Protein AF-A0A239F9C0-F1 (afdb_monomer)

Organism: NCBI:txid861865

Solvent-accessible surface area (backbone atoms only — not comparable to full-atom values): 9265 Å² total; per-residue (Å²): 136,82,57,40,62,63,58,50,51,53,44,44,26,50,24,50,52,53,51,53,52,52,54,75,74,51,66,95,75,78,61,63,81,86,56,57,50,43,72,70,57,75,56,68,61,65,54,51,50,56,65,64,67,69,56,71,74,69,80,65,69,87,65,75,73,51,71,74,53,48,52,52,27,53,54,46,48,50,46,55,76,56,32,57,77,86,47,42,56,47,43,48,55,46,39,54,35,27,56,75,61,73,75,50,70,63,42,74,72,43,33,77,73,51,70,49,55,42,100,85,68,45,71,43,51,46,69,59,50,52,51,52,45,54,46,40,49,43,41,31,25,38,38,75,63,70,43,83,71,81,76,72,81,84,85,127

Secondary structure (DSSP, 8-state):
----HHHHHHHHHHHHHHHHHHHHHS-TTTTSSSSTHHHH---HHHHHHHHHS-------------HHHHHHHHHHHHGGGGS-HHHHHHHHHHHHHHHHHSS---HHHHHHHH--B-TTSPBPPHHHHHHHHHHHHHHHHHHHTT----------

Sequence (156 aa):
MWWTFQAVQDRLVEAWGFQRAVASVMPAGARASDGPWHLVIRDRADMAEQSLAGHELVSIGRATLRPEEVDRMDEALGWVVHVRADDVRLLALAIGALERSGHRIAWSDIAPRCGLRTKLGHLMGPEALKMRYRRAIKDIAVALNGGNAQLSPSRG

pLDDT: mean 72.48, std 19.69, range [31.67, 95.56]

Mean predicted aligned error: 10.48 Å

Foldseek 3Di:
DADDLVNLLVLLLLLVVVVVLVVVVDDPPPQCPDALSVLLPDDPPVSVCVVVVPPPSPPPPNDPDDPVSVVSNRVSSVLLVLADSLCSNLLSQQSVCCNVVVHDDPLVVVQVVSCDADPVRHTDDSVRSVVSNSVRSVSSSCVVNVNDSPPDPPDD

Structure (mmCIF, N/CA/C/O backbone):
data_AF-A0A239F9C0-F1
#
_entry.id   AF-A0A239F9C0-F1
#
loop_
_atom_site.group_PDB
_atom_site.id
_atom_site.type_symbol
_atom_site.label_atom_id
_atom_site.label_alt_id
_atom_site.label_comp_id
_atom_site.label_asym_id
_atom_site.label_entity_id
_atom_site.label_seq_id
_atom_site.pdbx_PDB_ins_code
_atom_site.Cartn_x
_atom_site.Cartn_y
_atom_site.Cartn_z
_atom_site.occupancy
_atom_site.B_iso_or_equiv
_atom_site.auth_seq_id
_atom_site.auth_comp_id
_atom_site.auth_asym_id
_atom_site.auth_atom_id
_atom_site.pdbx_PDB_model_num
ATOM 1 N N . MET A 1 1 ? -20.914 3.271 1.296 1.00 66.88 1 MET A N 1
ATOM 2 C CA . MET A 1 1 ? -19.756 4.154 1.028 1.00 66.88 1 MET A CA 1
ATOM 3 C C . MET A 1 1 ? -19.104 3.674 -0.260 1.00 66.88 1 MET A C 1
ATOM 5 O O . MET A 1 1 ? -19.079 2.469 -0.458 1.00 66.88 1 MET A O 1
ATOM 9 N N . TRP A 1 2 ? -18.667 4.570 -1.148 1.00 86.50 2 TRP A N 1
ATOM 10 C CA . TRP A 1 2 ? -18.018 4.199 -2.414 1.00 86.50 2 TRP A CA 1
ATOM 11 C C . TRP A 1 2 ? -16.516 4.477 -2.325 1.00 86.50 2 TRP A C 1
ATOM 13 O O . TRP A 1 2 ? -16.115 5.612 -2.061 1.00 86.50 2 TRP A O 1
ATOM 23 N N . TRP A 1 3 ? -15.691 3.456 -2.539 1.00 92.31 3 TRP A N 1
ATOM 24 C CA . TRP A 1 3 ? -14.238 3.546 -2.448 1.00 92.31 3 TRP A CA 1
ATOM 25 C C . TRP A 1 3 ? -13.644 4.073 -3.749 1.00 92.31 3 TRP A C 1
ATOM 27 O O . TRP A 1 3 ? -13.675 3.418 -4.792 1.00 92.31 3 TRP A O 1
ATOM 37 N N . THR A 1 4 ? -13.096 5.284 -3.692 1.00 95.38 4 THR A N 1
ATOM 38 C CA . THR A 1 4 ? -12.318 5.872 -4.787 1.00 95.38 4 THR A CA 1
ATOM 39 C C . THR A 1 4 ? -10.842 5.515 -4.644 1.00 95.38 4 THR A C 1
ATOM 41 O O . THR A 1 4 ? -10.390 5.105 -3.577 1.00 95.38 4 THR A O 1
ATOM 44 N N . PHE A 1 5 ? -10.064 5.727 -5.710 1.00 93.69 5 PHE A N 1
ATOM 45 C CA . PHE A 1 5 ? -8.607 5.582 -5.663 1.00 93.69 5 PHE A CA 1
ATOM 46 C C . PHE A 1 5 ? -7.991 6.370 -4.498 1.00 93.69 5 PHE A C 1
ATOM 48 O O . PHE A 1 5 ? -7.199 5.831 -3.733 1.00 93.69 5 PHE A O 1
ATOM 55 N N . GLN A 1 6 ? -8.388 7.639 -4.365 1.00 94.19 6 GLN A N 1
ATOM 56 C CA . GLN A 1 6 ? -7.873 8.530 -3.333 1.00 94.19 6 GLN A CA 1
ATOM 57 C C . GLN A 1 6 ? -8.274 8.046 -1.937 1.00 94.19 6 GLN A C 1
ATOM 59 O O . GLN A 1 6 ? -7.415 7.943 -1.076 1.00 94.19 6 GLN A O 1
ATOM 64 N N . ALA A 1 7 ? -9.537 7.655 -1.734 1.00 94.44 7 ALA A N 1
ATOM 65 C CA . ALA A 1 7 ? -10.004 7.171 -0.434 1.00 94.44 7 ALA A CA 1
ATOM 66 C C . ALA A 1 7 ? -9.270 5.898 0.023 1.00 94.44 7 ALA A C 1
ATOM 68 O O . ALA A 1 7 ? -8.941 5.767 1.199 1.00 94.44 7 ALA A O 1
ATOM 69 N N . VAL A 1 8 ? -8.984 4.975 -0.904 1.00 94.94 8 VAL A N 1
ATOM 70 C CA . VAL A 1 8 ? -8.185 3.778 -0.603 1.00 94.94 8 VAL A CA 1
ATOM 71 C C . VAL A 1 8 ? -6.750 4.163 -0.259 1.00 94.94 8 VAL A C 1
ATOM 73 O O . VAL A 1 8 ? -6.216 3.690 0.740 1.00 94.94 8 VAL A O 1
ATOM 76 N N . GLN A 1 9 ? -6.129 5.037 -1.057 1.00 94.56 9 GLN A N 1
ATOM 77 C CA . GLN A 1 9 ? -4.765 5.495 -0.799 1.00 94.56 9 GLN A 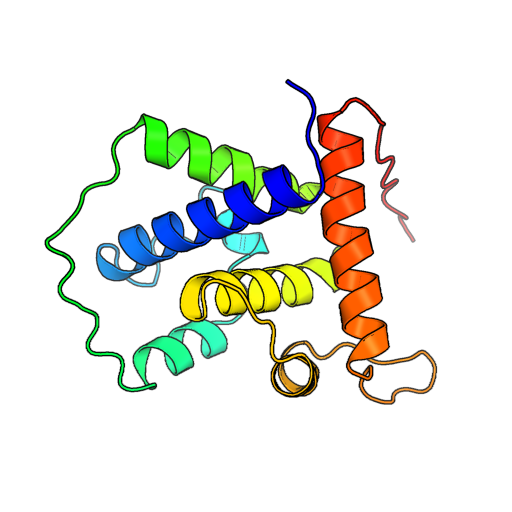CA 1
ATOM 78 C C . GLN A 1 9 ? -4.652 6.186 0.564 1.00 94.56 9 GLN A C 1
ATOM 80 O O . GLN A 1 9 ? -3.764 5.844 1.337 1.00 94.56 9 GLN A O 1
ATOM 85 N N . ASP A 1 10 ? -5.555 7.115 0.872 1.00 93.69 10 ASP A N 1
ATOM 86 C CA . ASP A 1 10 ? -5.5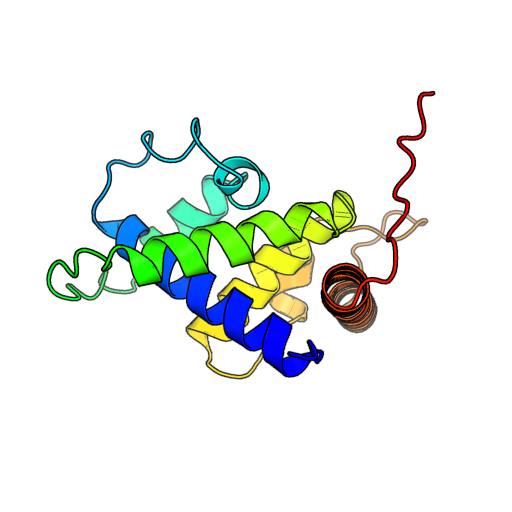41 7.873 2.124 1.00 93.69 10 ASP A CA 1
ATOM 87 C C . ASP A 1 10 ? -5.720 6.949 3.328 1.00 93.69 10 ASP A C 1
ATOM 89 O O . ASP A 1 10 ? -4.997 7.075 4.315 1.00 93.69 10 ASP A O 1
ATOM 93 N N . ARG A 1 11 ? -6.619 5.959 3.232 1.00 93.31 11 ARG A N 1
ATOM 94 C CA . ARG A 1 11 ? -6.812 4.983 4.309 1.00 93.31 11 ARG A CA 1
ATOM 95 C C . ARG A 1 11 ? -5.597 4.070 4.496 1.00 93.31 11 ARG A C 1
ATOM 97 O O . ARG A 1 11 ? -5.248 3.763 5.630 1.00 93.31 11 ARG A O 1
ATOM 104 N N . LEU A 1 12 ? -4.927 3.664 3.417 1.00 91.19 12 LEU A N 1
ATOM 105 C CA . LEU A 1 12 ? -3.685 2.888 3.508 1.00 91.19 12 LEU A CA 1
ATOM 106 C C . LEU A 1 12 ? -2.535 3.712 4.104 1.00 91.19 12 LEU A C 1
ATOM 108 O O . LEU A 1 12 ? -1.757 3.185 4.894 1.00 91.19 12 LEU A O 1
ATOM 112 N N . VAL A 1 13 ? -2.435 4.998 3.756 1.00 89.94 13 VAL A N 1
ATOM 113 C CA . VAL A 1 13 ? -1.454 5.928 4.340 1.00 89.94 13 VAL A CA 1
ATOM 114 C C . VAL A 1 13 ? -1.718 6.132 5.833 1.00 89.94 13 VAL A C 1
ATOM 116 O O . VAL A 1 13 ? -0.785 6.046 6.629 1.00 89.94 13 VAL A O 1
ATOM 119 N N . GLU A 1 14 ? -2.978 6.327 6.228 1.00 89.31 14 GLU A N 1
ATOM 120 C CA . GLU A 1 14 ? -3.388 6.406 7.635 1.00 89.31 14 GLU A CA 1
ATOM 121 C C . GLU A 1 14 ? -3.004 5.127 8.397 1.00 89.31 14 GLU A C 1
ATOM 123 O O . GLU A 1 14 ? -2.331 5.194 9.428 1.00 89.31 14 GLU A O 1
ATOM 128 N N . ALA A 1 15 ? -3.352 3.957 7.855 1.00 86.19 15 ALA A N 1
ATOM 129 C CA . ALA A 1 15 ? -3.020 2.669 8.457 1.00 86.19 15 ALA A CA 1
ATOM 130 C C . ALA A 1 15 ? -1.504 2.454 8.587 1.00 86.19 15 ALA A C 1
ATOM 132 O O . ALA A 1 15 ? -1.044 1.927 9.598 1.00 86.19 15 ALA A O 1
ATOM 133 N N . TRP A 1 16 ? -0.711 2.914 7.614 1.00 83.75 16 TRP A N 1
ATOM 134 C CA . TRP A 1 16 ? 0.751 2.880 7.697 1.00 83.75 16 TRP A CA 1
ATOM 135 C C . TRP A 1 16 ? 1.296 3.777 8.817 1.00 83.75 16 TRP A C 1
ATOM 137 O O . TRP A 1 16 ? 2.229 3.395 9.528 1.00 83.75 16 TRP A O 1
ATOM 147 N N . GLY A 1 17 ? 0.697 4.954 9.014 1.00 80.19 17 GLY A N 1
ATOM 148 C CA . GLY A 1 17 ? 1.013 5.841 10.134 1.00 80.19 17 GLY A CA 1
ATOM 149 C C . GLY A 1 17 ? 0.727 5.180 11.487 1.00 80.19 17 GLY A C 1
ATOM 150 O O . GLY A 1 17 ? 1.592 5.158 12.365 1.00 80.19 17 GLY A O 1
ATOM 151 N N . PHE A 1 18 ? -0.444 4.554 11.633 1.00 81.19 18 PHE A N 1
ATOM 152 C CA . PHE A 1 18 ? -0.811 3.793 12.833 1.00 81.19 18 PHE A CA 1
ATOM 153 C C . PHE A 1 18 ? 0.127 2.605 13.076 1.00 81.19 18 PHE A C 1
ATOM 155 O O . PHE A 1 18 ? 0.641 2.429 14.184 1.00 81.19 18 PHE A O 1
ATOM 162 N N . GLN A 1 19 ? 0.457 1.854 12.024 1.00 74.88 19 GLN A N 1
ATOM 163 C CA . GLN A 1 19 ? 1.439 0.774 12.066 1.00 74.88 19 GLN A CA 1
ATOM 164 C C . GLN A 1 19 ? 2.796 1.253 12.582 1.00 74.88 19 GLN A C 1
ATOM 166 O O . GLN A 1 19 ? 3.411 0.578 13.407 1.00 74.88 19 GLN A O 1
ATOM 171 N N . ARG A 1 20 ? 3.276 2.411 12.113 1.00 71.88 20 ARG A N 1
ATOM 172 C CA . ARG A 1 20 ? 4.527 3.028 12.575 1.00 71.88 20 ARG A CA 1
ATOM 173 C C . ARG A 1 20 ? 4.458 3.547 14.010 1.00 71.88 20 ARG A C 1
ATOM 175 O O . ARG A 1 20 ? 5.490 3.569 14.677 1.00 71.88 20 ARG A O 1
ATOM 182 N N . ALA A 1 21 ? 3.289 3.956 14.489 1.00 67.94 21 ALA A N 1
ATOM 183 C CA . ALA A 1 21 ? 3.098 4.354 15.880 1.00 67.94 21 ALA A CA 1
ATOM 184 C C . ALA A 1 21 ? 3.127 3.135 16.816 1.00 67.94 21 ALA A C 1
ATOM 186 O O . ALA A 1 21 ? 3.828 3.141 17.822 1.00 67.94 21 ALA A O 1
ATOM 187 N N . VAL A 1 22 ? 2.466 2.031 16.452 1.00 62.91 22 VAL A N 1
ATOM 188 C CA . VAL A 1 22 ? 2.563 0.761 17.202 1.00 62.91 22 VAL A CA 1
ATOM 189 C C . VAL A 1 22 ? 3.985 0.206 17.111 1.00 62.91 22 VAL A C 1
ATOM 191 O O . VAL A 1 22 ? 4.557 -0.216 18.119 1.00 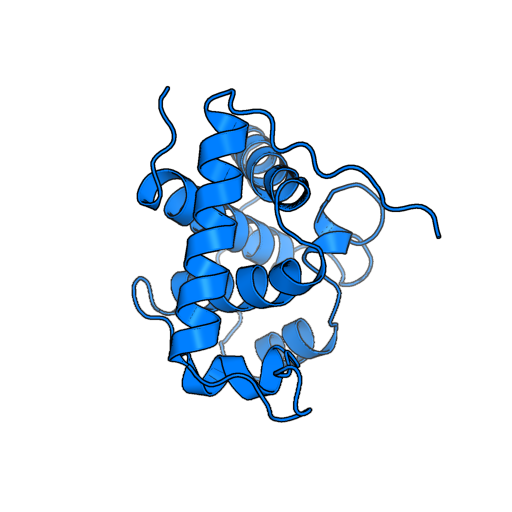62.91 22 VAL A O 1
ATOM 194 N N . ALA A 1 23 ? 4.552 0.238 15.896 1.00 57.81 23 ALA A N 1
ATOM 195 C CA . ALA A 1 23 ? 5.957 0.436 15.508 1.00 57.81 23 ALA A CA 1
ATOM 196 C C . ALA A 1 23 ? 7.014 0.624 16.605 1.00 57.81 23 ALA A C 1
ATOM 198 O O . ALA A 1 23 ? 7.911 -0.193 16.845 1.00 57.81 23 ALA A O 1
ATOM 199 N N . SER A 1 24 ? 6.887 1.776 17.241 1.00 55.72 24 SER A N 1
ATOM 200 C CA . SER A 1 24 ? 7.849 2.321 18.181 1.00 55.72 24 SER A CA 1
ATOM 201 C C . SER A 1 24 ? 7.610 1.848 19.614 1.00 55.72 24 SER A C 1
ATOM 203 O O . SER A 1 24 ? 8.505 1.979 20.443 1.00 55.72 24 SER A O 1
ATOM 205 N N . VAL A 1 25 ? 6.435 1.283 19.913 1.00 50.66 25 VAL A N 1
ATOM 206 C CA . VAL A 1 25 ? 6.027 0.907 21.278 1.00 50.66 25 VAL A CA 1
ATOM 207 C C . VAL A 1 25 ? 6.222 -0.589 21.562 1.00 50.66 25 VAL A C 1
ATOM 209 O O . VAL A 1 25 ? 6.497 -0.960 22.701 1.00 50.66 25 VAL A O 1
ATOM 212 N N . MET A 1 26 ? 6.125 -1.454 20.545 1.00 48.56 26 MET A N 1
ATOM 213 C CA . MET A 1 26 ? 6.267 -2.913 20.711 1.00 48.56 26 MET A CA 1
ATOM 214 C C . MET A 1 26 ? 7.675 -3.418 20.347 1.00 48.56 26 MET A C 1
ATOM 216 O O . MET A 1 26 ? 8.258 -2.941 19.367 1.00 48.56 26 MET A O 1
ATOM 220 N N . PRO A 1 27 ? 8.211 -4.434 21.058 1.00 50.81 27 PRO A N 1
ATOM 221 C CA . PRO A 1 27 ? 9.476 -5.071 20.701 1.00 50.81 27 PRO A CA 1
ATOM 222 C C . PRO A 1 27 ? 9.400 -5.702 19.302 1.00 50.81 27 PRO A C 1
ATOM 224 O O . PRO A 1 27 ? 8.377 -6.265 18.910 1.00 50.81 27 PRO A O 1
ATOM 227 N N . ALA A 1 28 ? 10.506 -5.638 18.552 1.00 51.22 28 ALA A N 1
ATOM 228 C CA . ALA A 1 28 ? 10.588 -5.935 17.114 1.00 51.22 28 ALA A CA 1
ATOM 229 C C . ALA A 1 28 ? 10.098 -7.336 16.665 1.00 51.22 28 ALA A C 1
ATOM 231 O O . ALA A 1 28 ? 9.958 -7.569 15.466 1.00 51.22 28 ALA A O 1
ATOM 232 N N . GLY A 1 29 ? 9.839 -8.268 17.589 1.00 46.62 29 GLY A N 1
ATOM 233 C CA . GLY A 1 29 ? 9.347 -9.624 17.308 1.00 46.62 29 GLY A CA 1
ATOM 234 C C . GLY A 1 29 ? 7.841 -9.845 17.498 1.00 46.62 29 GLY A C 1
ATOM 235 O O . GLY A 1 29 ? 7.334 -10.863 17.045 1.00 46.62 29 GLY A O 1
ATOM 236 N N . ALA A 1 30 ? 7.112 -8.916 18.126 1.00 49.28 30 ALA A N 1
ATOM 237 C CA . ALA A 1 30 ? 5.725 -9.151 18.548 1.00 49.28 30 ALA A CA 1
ATOM 238 C C . ALA A 1 30 ? 4.663 -8.967 17.439 1.00 49.28 30 ALA A C 1
ATOM 240 O O . ALA A 1 30 ? 3.490 -9.209 17.682 1.00 49.28 30 ALA A O 1
ATOM 241 N N . ARG A 1 31 ? 5.041 -8.524 16.228 1.00 52.84 31 ARG A N 1
ATOM 242 C CA . ARG A 1 31 ? 4.091 -8.168 15.145 1.00 52.84 31 ARG A CA 1
ATOM 243 C C . ARG A 1 31 ? 3.888 -9.236 14.071 1.00 52.84 31 ARG A C 1
ATOM 245 O O . ARG A 1 31 ? 3.105 -9.028 13.151 1.00 52.84 31 ARG A O 1
ATOM 252 N N . ALA A 1 32 ? 4.641 -10.331 14.121 1.00 50.69 32 ALA A N 1
ATOM 253 C CA . ALA A 1 32 ? 4.731 -11.257 12.995 1.00 50.69 32 ALA A CA 1
ATOM 254 C C . ALA A 1 32 ? 3.653 -12.358 12.982 1.00 50.69 32 ALA A C 1
ATOM 256 O O . ALA A 1 32 ? 3.514 -13.009 11.950 1.00 50.69 32 ALA A O 1
ATOM 257 N N . SER A 1 33 ? 2.915 -12.592 14.076 1.00 48.81 33 SER A N 1
ATOM 258 C CA . SER A 1 33 ? 2.101 -13.811 14.219 1.00 48.81 33 SER A CA 1
ATOM 259 C C . SER A 1 33 ? 0.588 -13.647 14.031 1.00 48.81 33 SER A C 1
ATOM 261 O O . SER A 1 33 ? -0.035 -14.599 13.569 1.00 48.81 33 SER A O 1
ATOM 263 N N . ASP A 1 34 ? -0.009 -12.479 14.307 1.00 50.16 34 ASP A N 1
ATOM 264 C CA . ASP A 1 34 ? -1.455 -12.443 14.625 1.00 50.16 34 ASP A CA 1
ATOM 265 C C . ASP A 1 34 ? -2.346 -11.666 13.627 1.00 50.16 34 ASP A C 1
ATOM 267 O O . ASP A 1 34 ? -3.545 -11.534 13.850 1.00 50.16 34 ASP A O 1
ATOM 271 N N . GLY A 1 35 ? -1.822 -11.180 12.493 1.00 50.69 35 GLY A N 1
ATOM 272 C CA . GLY A 1 35 ? -2.664 -10.520 11.479 1.00 50.69 35 GLY A CA 1
ATOM 273 C C . GLY A 1 35 ? -1.988 -10.288 10.121 1.00 50.69 35 GLY A C 1
ATOM 274 O O . GLY A 1 35 ? -0.867 -10.763 9.904 1.00 50.69 35 GLY A O 1
ATOM 275 N N . PRO A 1 36 ? -2.635 -9.563 9.181 1.00 55.00 36 PRO A N 1
ATOM 276 C CA . PRO A 1 36 ? -2.124 -9.341 7.816 1.00 55.00 36 PRO A CA 1
ATOM 277 C C . PRO A 1 36 ? -0.786 -8.577 7.780 1.00 55.00 36 PRO A C 1
ATOM 279 O O . PRO A 1 36 ? -0.114 -8.529 6.752 1.00 55.00 36 PRO A O 1
ATOM 282 N N . TRP A 1 37 ? -0.359 -8.062 8.933 1.00 52.75 37 TRP A N 1
ATOM 283 C CA . TRP A 1 37 ? 0.956 -7.530 9.281 1.00 52.75 37 TRP A CA 1
ATOM 284 C C . TRP A 1 37 ? 2.139 -8.242 8.625 1.00 52.75 37 TRP A C 1
ATOM 286 O O . TRP A 1 37 ? 3.017 -7.588 8.066 1.00 52.75 37 TRP A O 1
ATOM 296 N N . HIS A 1 38 ? 2.152 -9.574 8.635 1.00 53.97 38 HIS A N 1
ATOM 297 C CA . HIS A 1 38 ? 3.245 -10.370 8.070 1.00 53.97 38 HIS A CA 1
ATOM 298 C C . HIS A 1 38 ? 3.353 -10.288 6.533 1.00 53.97 38 HIS A C 1
ATOM 300 O O . HIS A 1 38 ? 4.405 -10.598 5.974 1.00 53.97 38 HIS A O 1
ATOM 306 N N . LEU A 1 39 ? 2.281 -9.883 5.837 1.00 56.91 39 LEU A N 1
ATOM 307 C CA . LEU A 1 39 ? 2.263 -9.723 4.376 1.00 56.91 39 LEU A CA 1
ATOM 308 C C . LEU A 1 39 ? 2.879 -8.391 3.944 1.00 56.91 39 LEU A C 1
ATOM 310 O O . LEU A 1 39 ? 3.499 -8.305 2.886 1.00 56.91 39 LEU A O 1
ATOM 314 N N . VAL A 1 40 ? 2.725 -7.364 4.778 1.00 55.62 40 VAL A N 1
ATOM 315 C CA . VAL A 1 40 ? 3.259 -6.017 4.544 1.00 55.62 40 VAL A CA 1
ATOM 316 C C . VAL A 1 40 ? 4.679 -5.888 5.102 1.00 55.62 40 VAL A C 1
ATOM 318 O O . VAL A 1 40 ? 5.533 -5.225 4.514 1.00 55.62 40 VAL A O 1
ATOM 321 N N . ILE A 1 41 ? 4.960 -6.570 6.214 1.00 52.97 41 ILE A N 1
ATOM 322 C CA . ILE A 1 41 ? 6.252 -6.581 6.898 1.00 52.97 41 ILE A CA 1
ATOM 323 C C . ILE A 1 41 ? 6.987 -7.864 6.521 1.00 52.97 41 ILE A C 1
ATOM 325 O O . ILE A 1 41 ? 6.933 -8.855 7.248 1.00 52.97 41 ILE A O 1
ATOM 329 N N . ARG A 1 42 ? 7.704 -7.861 5.395 1.00 45.06 42 ARG A N 1
ATOM 330 C CA . ARG A 1 42 ? 8.588 -8.994 5.077 1.00 45.06 42 ARG A CA 1
ATOM 331 C C . ARG A 1 42 ? 10.068 -8.660 5.020 1.00 45.06 42 ARG A C 1
ATOM 333 O O . ARG A 1 42 ? 10.871 -9.585 5.088 1.00 45.06 42 ARG A O 1
ATOM 340 N N . ASP A 1 43 ? 10.449 -7.383 4.996 1.00 43.97 43 ASP A N 1
ATOM 341 C CA . ASP A 1 43 ? 11.863 -7.015 4.992 1.00 43.97 43 ASP A CA 1
ATOM 342 C C . ASP A 1 43 ? 12.286 -6.310 6.288 1.00 43.97 43 ASP A C 1
ATOM 344 O O . ASP A 1 43 ? 11.964 -5.148 6.542 1.00 43.97 43 ASP A O 1
ATOM 348 N N . ARG A 1 44 ? 13.050 -7.030 7.124 1.00 40.88 44 ARG A N 1
ATOM 349 C CA . ARG A 1 44 ? 13.757 -6.453 8.283 1.00 40.88 44 ARG A CA 1
ATOM 350 C C . ARG A 1 44 ? 14.674 -5.304 7.856 1.00 40.88 44 ARG A C 1
ATOM 352 O O . ARG A 1 44 ? 14.902 -4.407 8.662 1.00 40.88 44 ARG A O 1
ATOM 359 N N . ALA A 1 45 ? 15.172 -5.323 6.616 1.00 42.94 45 ALA A N 1
ATOM 360 C CA . ALA A 1 45 ? 16.016 -4.268 6.072 1.00 42.94 45 ALA A CA 1
ATOM 361 C C . ALA A 1 45 ? 15.260 -2.938 5.933 1.00 42.94 45 ALA A C 1
ATOM 363 O O . ALA A 1 45 ? 15.805 -1.906 6.310 1.00 42.94 45 ALA A O 1
ATOM 364 N N . ASP A 1 46 ? 13.990 -2.961 5.510 1.00 51.19 46 ASP A N 1
ATOM 365 C CA . ASP A 1 46 ? 13.183 -1.741 5.385 1.00 51.19 46 ASP A CA 1
ATOM 366 C C . ASP A 1 46 ? 12.956 -1.086 6.758 1.00 51.19 46 ASP A C 1
ATOM 368 O O . ASP A 1 46 ? 12.954 0.137 6.859 1.00 51.19 46 ASP A O 1
ATOM 372 N N . MET A 1 47 ? 12.828 -1.881 7.827 1.00 48.81 47 MET A N 1
ATOM 373 C CA . MET A 1 47 ? 12.699 -1.385 9.205 1.00 48.81 47 MET A CA 1
ATOM 374 C C . MET A 1 47 ? 14.033 -0.915 9.806 1.00 48.81 47 MET A C 1
ATOM 376 O O . MET A 1 47 ? 14.075 0.104 10.494 1.00 48.81 47 MET A O 1
ATOM 380 N N . ALA A 1 48 ? 15.123 -1.646 9.558 1.00 42.78 48 ALA A N 1
ATOM 381 C CA . ALA A 1 48 ? 16.454 -1.297 10.050 1.00 42.78 48 ALA A CA 1
ATOM 382 C C . ALA A 1 48 ? 16.980 -0.014 9.392 1.00 42.78 48 ALA A C 1
ATOM 384 O O . ALA A 1 48 ? 17.522 0.844 10.079 1.00 42.78 48 ALA A O 1
ATOM 385 N N . GLU A 1 49 ? 16.751 0.164 8.091 1.00 46.19 49 GLU A N 1
ATOM 386 C CA . GLU A 1 49 ? 17.096 1.389 7.366 1.00 46.19 49 GLU A CA 1
ATOM 387 C C . GLU A 1 49 ? 16.264 2.587 7.853 1.00 46.19 49 GLU A C 1
ATOM 389 O O . GLU A 1 49 ? 16.806 3.673 8.018 1.00 46.19 49 GLU A O 1
ATOM 394 N N . GLN A 1 50 ? 14.982 2.388 8.191 1.00 47.62 50 GLN A N 1
ATOM 395 C CA . GLN A 1 50 ? 14.138 3.422 8.813 1.0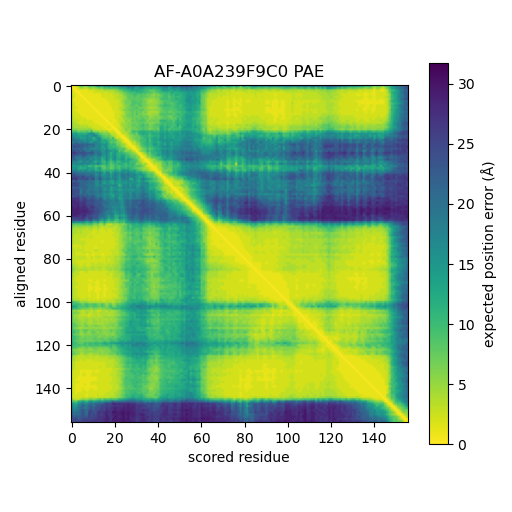0 47.62 50 GLN A CA 1
ATOM 396 C C . GLN A 1 50 ? 14.631 3.840 10.206 1.00 47.62 50 GLN A C 1
ATOM 398 O O . GLN A 1 50 ? 14.545 5.016 10.551 1.00 47.62 50 GLN A O 1
ATOM 403 N N . SER A 1 51 ? 15.164 2.898 10.991 1.00 39.97 51 SER A N 1
ATOM 404 C CA . SER A 1 51 ? 15.783 3.190 12.290 1.00 39.97 51 SER A CA 1
ATOM 405 C C . SER A 1 51 ? 17.170 3.830 12.157 1.00 39.97 51 SER A C 1
ATOM 407 O O . SER A 1 51 ? 17.577 4.559 13.057 1.00 39.97 51 SER A O 1
ATOM 409 N N . LEU A 1 52 ? 17.903 3.550 11.071 1.00 41.59 52 LEU A N 1
ATOM 410 C CA . LEU A 1 52 ? 19.233 4.108 10.796 1.00 41.59 52 LEU A CA 1
ATOM 411 C C . LEU A 1 52 ? 19.195 5.480 10.112 1.00 41.59 52 LEU A C 1
ATOM 413 O O . LEU A 1 52 ? 20.147 6.239 10.266 1.00 41.59 52 LEU A O 1
ATOM 417 N N . ALA A 1 53 ? 18.127 5.818 9.379 1.00 48.84 53 ALA A N 1
ATOM 418 C CA . ALA A 1 53 ? 17.996 7.057 8.601 1.00 48.84 53 ALA A CA 1
ATOM 419 C C . ALA A 1 53 ? 17.918 8.348 9.444 1.00 48.84 53 ALA A C 1
ATOM 421 O O . ALA A 1 53 ? 17.543 9.397 8.928 1.00 48.84 53 ALA A O 1
ATOM 422 N N . GLY A 1 54 ? 18.274 8.299 10.731 1.00 34.75 54 GLY A N 1
ATOM 423 C CA . GLY A 1 54 ? 18.504 9.489 11.549 1.00 34.75 54 GLY A CA 1
ATOM 424 C C . GLY A 1 54 ? 17.262 10.336 11.800 1.00 34.75 54 GLY A C 1
ATOM 425 O O . GLY A 1 54 ? 17.377 11.435 12.337 1.00 34.75 54 GLY A O 1
ATOM 426 N N . HIS A 1 55 ? 16.072 9.833 11.467 1.00 40.56 55 HIS A N 1
ATOM 427 C CA . HIS A 1 55 ? 14.878 10.316 12.122 1.00 40.56 55 HIS A CA 1
ATOM 428 C C . HIS A 1 55 ? 15.050 9.920 13.577 1.00 40.56 55 HIS A C 1
ATOM 430 O O . HIS A 1 55 ? 14.898 8.748 13.925 1.00 40.56 55 HIS A O 1
ATOM 436 N N . GLU A 1 56 ? 15.407 10.904 14.408 1.00 37.03 56 GLU A N 1
ATOM 437 C CA . GLU A 1 56 ? 14.977 10.942 15.795 1.00 37.03 56 GLU A CA 1
ATOM 438 C C . GLU A 1 56 ? 13.583 10.330 15.754 1.00 37.03 56 GLU A C 1
ATOM 440 O O . GLU A 1 56 ? 12.707 10.851 15.053 1.00 37.03 56 GLU A O 1
ATOM 445 N N . LEU A 1 57 ? 13.447 9.112 16.296 1.00 42.75 57 LEU A N 1
ATOM 446 C CA . LEU A 1 57 ? 12.156 8.495 16.522 1.00 42.75 57 LEU A CA 1
ATOM 447 C C . LEU A 1 57 ? 11.484 9.551 17.359 1.00 42.75 57 LEU A C 1
ATOM 449 O O . LEU A 1 57 ? 11.760 9.616 18.560 1.00 42.75 57 LEU A O 1
ATOM 453 N N . VAL A 1 58 ? 10.759 10.462 16.692 1.00 34.75 58 VAL A N 1
ATOM 454 C CA . VAL A 1 58 ? 10.095 11.572 17.338 1.00 34.75 58 VAL A CA 1
ATOM 455 C C . VAL A 1 58 ? 9.415 10.848 18.455 1.00 34.75 58 VAL A C 1
ATOM 457 O O . VAL A 1 58 ? 8.726 9.844 18.227 1.00 34.75 58 VAL A O 1
ATOM 460 N N . SER A 1 59 ? 9.780 11.242 19.667 1.00 33.88 59 SER A N 1
ATOM 461 C CA . SER A 1 59 ? 9.170 10.733 20.870 1.00 33.88 59 SER A CA 1
ATOM 462 C C . SER A 1 59 ? 7.754 11.297 20.839 1.00 33.88 59 SER A C 1
ATOM 464 O O . SER A 1 59 ? 7.409 12.199 21.590 1.00 33.88 59 SER A O 1
ATOM 466 N N . ILE A 1 60 ? 6.967 10.835 19.860 1.00 40.84 60 ILE A N 1
ATOM 467 C CA . ILE A 1 60 ? 5.545 11.004 19.699 1.00 40.84 60 ILE A CA 1
ATOM 468 C C . ILE A 1 60 ? 5.070 10.306 20.950 1.00 40.84 60 ILE A C 1
ATOM 470 O O . ILE A 1 60 ? 5.163 9.080 21.057 1.00 40.84 60 ILE A O 1
ATOM 474 N N . GLY A 1 61 ? 4.767 11.127 21.956 1.00 37.72 61 GLY A N 1
ATOM 475 C CA . GLY A 1 61 ? 4.444 10.677 23.294 1.00 37.72 61 GLY A CA 1
ATOM 476 C C . GLY A 1 61 ? 3.488 9.511 23.175 1.00 37.72 61 GLY A C 1
ATOM 477 O O . GLY A 1 61 ? 2.458 9.668 22.537 1.00 37.72 61 GLY A O 1
ATOM 478 N N . ARG A 1 62 ? 3.925 8.360 23.700 1.00 45.38 62 ARG A N 1
ATOM 479 C CA . ARG A 1 62 ? 3.244 7.059 23.785 1.00 45.38 62 ARG A CA 1
ATOM 480 C C . ARG A 1 62 ? 1.743 7.154 23.488 1.00 45.38 62 ARG A C 1
ATOM 482 O O . ARG A 1 62 ? 0.931 7.152 24.407 1.00 45.38 62 ARG A O 1
ATOM 489 N N . ALA A 1 63 ? 1.377 7.261 22.216 1.00 51.69 63 ALA A N 1
ATOM 490 C CA . ALA A 1 63 ? -0.015 7.318 21.828 1.00 51.69 63 ALA A CA 1
ATOM 491 C C . ALA A 1 63 ? -0.437 5.863 21.703 1.00 51.69 63 ALA A C 1
ATOM 493 O O . ALA A 1 63 ? -0.133 5.195 20.717 1.00 51.69 63 ALA A O 1
ATOM 494 N N . THR A 1 64 ? -1.049 5.334 22.758 1.00 64.19 64 THR A N 1
ATOM 495 C CA . THR A 1 64 ? -1.802 4.091 22.632 1.00 64.19 64 THR A CA 1
ATOM 496 C C . THR A 1 64 ? -2.915 4.366 21.634 1.00 64.19 64 THR A C 1
ATOM 498 O O . THR A 1 64 ? -3.766 5.216 21.906 1.00 64.19 64 THR A O 1
ATOM 501 N N . LEU A 1 65 ? -2.868 3.703 20.475 1.00 68.62 65 LEU A N 1
ATOM 502 C CA . LEU A 1 65 ? -3.958 3.763 19.506 1.00 68.62 65 LEU A CA 1
ATOM 503 C C . LEU A 1 65 ? -5.272 3.453 20.218 1.00 68.62 65 LEU A C 1
ATOM 505 O O . LEU A 1 65 ? -5.340 2.540 21.048 1.00 68.62 65 LEU A O 1
ATOM 509 N N . ARG A 1 66 ? -6.312 4.215 19.896 1.00 78.44 66 ARG A N 1
ATOM 510 C CA . ARG A 1 66 ? -7.666 3.895 20.344 1.00 78.44 66 ARG A CA 1
ATOM 511 C C . ARG A 1 66 ? -8.136 2.615 19.638 1.00 78.44 66 ARG A C 1
ATOM 513 O O . ARG A 1 66 ? -7.686 2.354 18.520 1.00 78.44 66 ARG A O 1
ATOM 520 N N . PRO A 1 67 ? -9.037 1.818 20.238 1.00 74.06 67 PRO A N 1
ATOM 521 C CA . PRO A 1 67 ? -9.553 0.605 19.603 1.00 74.06 67 PRO A CA 1
ATOM 522 C C . PRO A 1 67 ? -10.066 0.846 18.177 1.00 74.06 67 PRO A C 1
ATOM 524 O O . PRO A 1 67 ? -9.697 0.112 17.269 1.00 74.06 67 PRO A O 1
ATOM 527 N N . GLU A 1 68 ? -10.784 1.947 17.929 1.00 80.50 68 GLU A N 1
ATOM 528 C CA . GLU A 1 68 ? -11.268 2.262 16.581 1.00 80.50 68 GLU A CA 1
ATOM 529 C C . GLU A 1 68 ? -10.159 2.645 15.578 1.00 80.50 68 GLU A C 1
ATOM 531 O O . GLU A 1 68 ? -10.373 2.638 14.366 1.00 80.50 68 GLU A O 1
ATOM 536 N N . GLU A 1 69 ? -8.972 3.033 16.049 1.00 81.19 69 GLU A N 1
ATOM 537 C CA . GLU A 1 69 ? -7.800 3.259 15.195 1.00 81.19 69 GLU A CA 1
ATOM 538 C C . GLU A 1 69 ? -7.144 1.926 14.827 1.00 81.19 69 GLU A C 1
ATOM 540 O O . GLU A 1 69 ? -6.742 1.753 13.677 1.00 81.19 69 GLU A O 1
ATOM 545 N N . VAL A 1 70 ? -7.116 0.970 15.763 1.00 76.56 70 VAL A N 1
ATOM 546 C CA . VAL A 1 70 ? -6.664 -0.408 15.516 1.00 76.56 70 VAL A CA 1
ATOM 547 C C . VAL A 1 70 ? -7.586 -1.107 14.520 1.00 76.56 70 VAL A C 1
ATOM 549 O O . VAL A 1 70 ? -7.098 -1.651 13.536 1.00 76.56 70 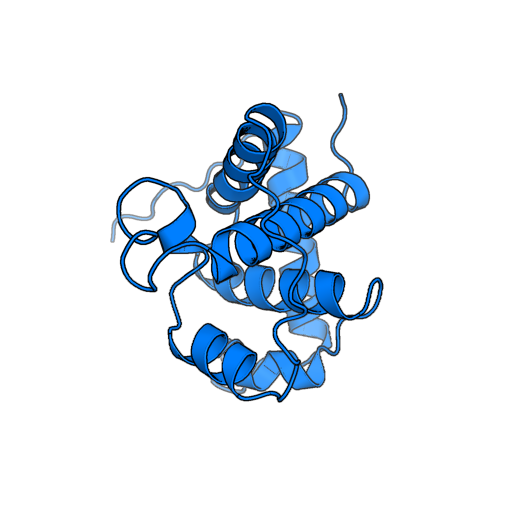VAL A O 1
ATOM 552 N N . ASP A 1 71 ? -8.904 -0.999 14.689 1.00 79.75 71 ASP A N 1
ATOM 553 C CA . ASP A 1 71 ? -9.867 -1.617 13.772 1.00 79.75 71 ASP A CA 1
ATOM 554 C C . ASP A 1 71 ? -9.727 -1.069 12.343 1.00 79.75 71 ASP A C 1
ATOM 556 O O . ASP A 1 71 ? -9.696 -1.829 11.375 1.00 79.75 71 ASP A O 1
ATOM 560 N N . ARG A 1 72 ? -9.584 0.257 12.187 1.00 83.25 72 ARG A N 1
ATOM 561 C CA . ARG A 1 72 ? -9.385 0.891 10.868 1.00 83.25 72 ARG A CA 1
ATOM 562 C C . ARG A 1 72 ? -8.055 0.510 10.225 1.00 83.25 72 ARG A C 1
ATOM 564 O O . ARG A 1 72 ? -7.970 0.419 9.000 1.00 83.25 72 ARG A O 1
ATOM 571 N N . MET A 1 73 ? -7.023 0.336 11.043 1.00 83.75 73 MET A N 1
ATOM 572 C CA . MET A 1 73 ? -5.699 -0.108 10.628 1.00 83.75 73 MET A CA 1
ATOM 573 C C . MET A 1 73 ? -5.739 -1.561 10.136 1.00 83.75 73 MET A C 1
ATOM 575 O O . MET A 1 73 ? -5.306 -1.826 9.015 1.00 83.75 73 MET A O 1
ATOM 579 N N . ASP A 1 74 ? -6.306 -2.476 10.925 1.00 78.81 74 ASP A N 1
ATOM 580 C CA . ASP A 1 74 ? -6.441 -3.893 10.574 1.00 78.81 74 ASP A CA 1
ATOM 581 C C . ASP A 1 74 ? -7.345 -4.093 9.350 1.00 78.81 74 ASP A C 1
ATOM 583 O O . ASP A 1 74 ? -6.999 -4.863 8.451 1.00 78.81 74 ASP A O 1
ATOM 587 N N . GLU A 1 75 ? -8.452 -3.345 9.257 1.00 85.69 75 GLU A N 1
ATOM 588 C CA . GLU A 1 75 ? -9.322 -3.312 8.076 1.00 85.69 75 GLU A CA 1
ATOM 589 C C . GLU A 1 75 ? -8.511 -2.975 6.817 1.00 85.69 75 GLU A C 1
ATOM 591 O O . GLU A 1 75 ? -8.508 -3.740 5.850 1.00 85.69 75 GLU A O 1
ATOM 596 N N . ALA A 1 76 ? -7.788 -1.851 6.837 1.00 87.62 76 ALA A N 1
ATOM 597 C CA . ALA A 1 76 ? -7.041 -1.357 5.685 1.00 87.62 76 ALA A CA 1
ATOM 598 C C . ALA A 1 76 ? -5.903 -2.298 5.269 1.00 87.62 76 ALA A C 1
ATOM 600 O O . ALA A 1 76 ? -5.674 -2.523 4.079 1.00 87.62 76 ALA A O 1
ATOM 601 N N . LEU A 1 77 ? -5.194 -2.877 6.239 1.00 81.81 77 LEU A N 1
ATOM 602 C CA . LEU A 1 77 ? -4.131 -3.847 5.972 1.00 81.81 77 LEU A CA 1
ATOM 603 C C . LEU A 1 77 ? -4.686 -5.169 5.443 1.00 81.81 77 LEU A C 1
ATOM 605 O O . LEU A 1 77 ? -4.040 -5.819 4.620 1.00 81.81 77 LEU A O 1
ATOM 609 N N . GLY A 1 78 ? -5.905 -5.539 5.842 1.00 80.38 78 GLY A N 1
ATOM 610 C CA . GLY A 1 78 ? -6.630 -6.674 5.281 1.00 80.38 78 GLY A CA 1
ATOM 611 C C . GLY A 1 78 ? -6.856 -6.555 3.772 1.00 80.38 78 GLY A C 1
ATOM 612 O O . GLY A 1 78 ? -6.852 -7.566 3.070 1.00 80.38 78 GLY A O 1
ATOM 613 N N . TRP A 1 79 ? -6.955 -5.337 3.229 1.00 88.25 79 TRP A N 1
ATOM 614 C CA . TRP A 1 79 ? -7.187 -5.118 1.796 1.00 88.25 79 TRP A CA 1
ATOM 615 C C . TRP A 1 79 ? -6.031 -5.569 0.904 1.00 88.25 79 TRP A C 1
ATOM 617 O O . TRP A 1 79 ? -6.226 -5.797 -0.291 1.00 88.25 79 TRP A O 1
ATOM 627 N N . VAL A 1 80 ? -4.833 -5.745 1.470 1.00 84.69 80 VAL A N 1
ATOM 628 C CA . VAL A 1 80 ? -3.646 -6.226 0.750 1.00 84.69 80 VAL A CA 1
ATOM 629 C C . VAL A 1 80 ? -3.887 -7.602 0.117 1.00 84.69 80 VAL A C 1
ATOM 631 O O . VAL A 1 80 ? -3.272 -7.916 -0.898 1.00 84.69 80 VAL A O 1
ATOM 634 N N . VAL A 1 81 ? -4.841 -8.390 0.628 1.00 83.31 81 VAL A N 1
ATOM 635 C CA . VAL A 1 81 ? -5.251 -9.672 0.027 1.00 83.31 81 VAL A CA 1
ATOM 636 C C . VAL A 1 81 ? -5.785 -9.534 -1.408 1.00 83.31 81 VAL A C 1
ATOM 638 O O . VAL A 1 81 ? -5.714 -10.480 -2.189 1.00 83.31 81 VAL A O 1
ATOM 641 N N . HIS A 1 82 ? -6.298 -8.358 -1.781 1.00 87.44 82 HIS A N 1
ATOM 642 C CA . HIS A 1 82 ? -6.792 -8.080 -3.134 1.00 87.44 82 HIS A CA 1
ATOM 643 C C . HIS A 1 82 ? -5.677 -7.690 -4.110 1.00 87.44 82 HIS A C 1
ATOM 645 O O . HIS A 1 82 ? -5.913 -7.559 -5.311 1.00 87.44 82 HIS A O 1
ATOM 651 N N . VAL A 1 83 ? -4.459 -7.499 -3.607 1.00 86.75 83 VAL A N 1
ATOM 652 C CA . VAL A 1 83 ? -3.295 -7.101 -4.391 1.00 86.75 83 VAL A CA 1
ATOM 653 C C . VAL A 1 83 ? -2.544 -8.350 -4.827 1.00 86.75 83 VAL A C 1
ATOM 655 O O . VAL A 1 83 ? -2.391 -9.318 -4.084 1.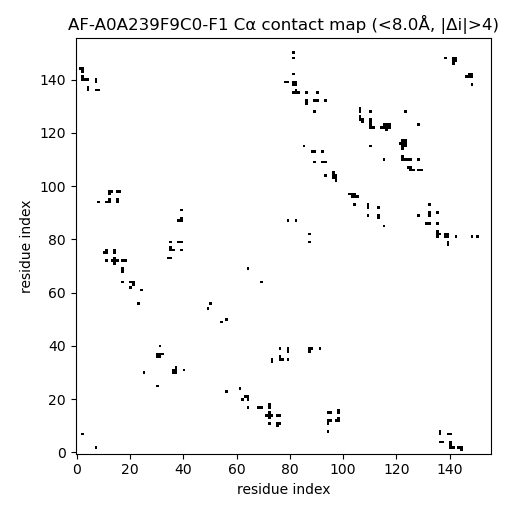00 86.75 83 VAL A O 1
ATOM 658 N N . ARG A 1 84 ? -2.031 -8.336 -6.057 1.00 84.12 84 ARG A N 1
ATOM 659 C CA . ARG A 1 84 ? -1.176 -9.419 -6.554 1.00 84.12 84 ARG A CA 1
ATOM 660 C C . ARG A 1 84 ? 0.069 -9.526 -5.677 1.00 84.12 84 ARG A C 1
ATOM 662 O O . ARG A 1 84 ? 0.683 -8.507 -5.383 1.00 84.12 84 ARG A O 1
ATOM 669 N N . ALA A 1 85 ? 0.492 -10.746 -5.351 1.00 80.88 85 ALA A N 1
ATOM 670 C CA . ALA A 1 85 ? 1.638 -10.990 -4.468 1.00 80.88 85 ALA A CA 1
ATOM 671 C C . ALA A 1 85 ? 2.904 -10.199 -4.867 1.00 80.88 85 ALA A C 1
ATOM 673 O O . ALA A 1 85 ? 3.538 -9.581 -4.016 1.00 80.88 85 ALA A O 1
ATOM 674 N N . ASP A 1 86 ? 3.214 -10.136 -6.167 1.00 81.12 86 ASP A N 1
ATOM 675 C CA . ASP A 1 86 ? 4.356 -9.377 -6.701 1.00 81.12 86 ASP A CA 1
ATOM 676 C C . ASP A 1 86 ? 4.268 -7.861 -6.438 1.00 81.12 86 ASP A C 1
ATOM 678 O O . ASP A 1 86 ? 5.286 -7.177 -6.356 1.00 81.12 86 ASP A O 1
ATOM 682 N N . ASP A 1 87 ? 3.052 -7.320 -6.334 1.00 84.75 87 ASP A N 1
ATOM 683 C CA . ASP A 1 87 ? 2.783 -5.887 -6.182 1.00 84.75 87 ASP A CA 1
ATOM 684 C C . ASP A 1 87 ? 2.682 -5.451 -4.716 1.00 84.75 87 ASP A C 1
ATOM 686 O O . ASP A 1 87 ? 2.731 -4.254 -4.437 1.00 84.75 87 ASP A O 1
ATOM 690 N N . VAL A 1 88 ? 2.596 -6.390 -3.767 1.00 83.81 88 VAL A N 1
ATOM 691 C CA . VAL A 1 88 ? 2.467 -6.080 -2.332 1.00 83.81 88 VAL A CA 1
ATOM 692 C C . VAL A 1 88 ? 3.664 -5.271 -1.833 1.00 83.81 88 VAL A C 1
ATOM 694 O O . VAL A 1 88 ? 3.493 -4.254 -1.161 1.00 83.81 88 VAL A O 1
ATOM 697 N N . ARG A 1 89 ? 4.885 -5.664 -2.222 1.00 81.88 89 ARG A N 1
ATOM 698 C CA . ARG A 1 89 ? 6.103 -4.933 -1.839 1.00 81.88 89 ARG A CA 1
ATOM 699 C C . ARG A 1 89 ? 6.130 -3.525 -2.434 1.00 81.88 89 ARG A C 1
ATOM 701 O O . ARG A 1 89 ? 6.484 -2.573 -1.743 1.00 81.88 89 ARG A O 1
ATOM 708 N N . LEU A 1 90 ? 5.739 -3.389 -3.702 1.00 86.81 90 LEU A N 1
ATOM 709 C CA . LEU A 1 90 ? 5.634 -2.090 -4.367 1.00 86.81 90 LEU A CA 1
ATOM 710 C C . LEU A 1 90 ? 4.647 -1.178 -3.634 1.00 86.81 90 LEU A C 1
ATOM 712 O O . LEU A 1 90 ? 4.950 -0.011 -3.392 1.00 86.81 90 LEU A O 1
ATOM 716 N N . LEU A 1 91 ? 3.480 -1.722 -3.283 1.00 88.38 91 LEU A N 1
ATOM 717 C CA . LEU A 1 91 ? 2.439 -1.008 -2.562 1.00 88.38 91 LEU A CA 1
ATOM 718 C C . LEU A 1 91 ? 2.951 -0.517 -1.204 1.00 88.38 91 LEU A C 1
ATOM 720 O O . LEU A 1 91 ? 2.841 0.671 -0.923 1.00 88.38 91 LEU A O 1
ATOM 724 N N . ALA A 1 92 ? 3.575 -1.390 -0.410 1.00 83.88 92 ALA A N 1
ATOM 725 C CA . ALA A 1 92 ? 4.130 -1.032 0.895 1.00 83.88 92 ALA A CA 1
ATOM 726 C C . ALA A 1 92 ? 5.171 0.101 0.798 1.00 83.88 92 ALA A C 1
ATOM 728 O O . ALA A 1 92 ? 5.085 1.094 1.521 1.00 83.88 92 ALA A O 1
ATOM 729 N N . LEU A 1 93 ? 6.116 0.004 -0.147 1.00 84.38 93 LEU A N 1
ATOM 730 C CA . LEU A 1 93 ? 7.138 1.037 -0.361 1.00 84.38 93 LEU A CA 1
ATOM 731 C C . LEU A 1 93 ? 6.527 2.378 -0.797 1.00 84.38 93 LEU A C 1
ATOM 733 O O . LEU A 1 93 ? 6.953 3.432 -0.322 1.00 84.38 93 LEU A O 1
ATOM 737 N N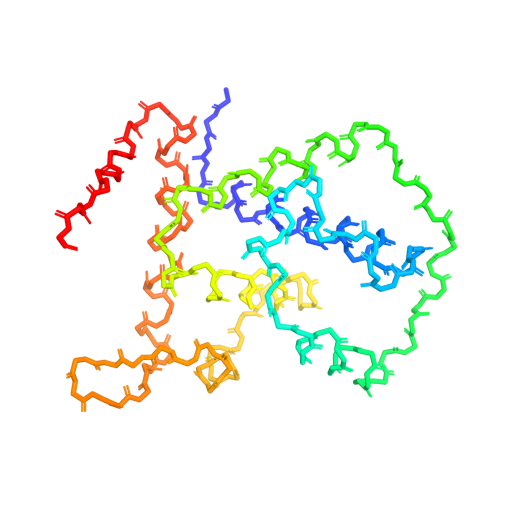 . ALA A 1 94 ? 5.529 2.344 -1.683 1.00 89.19 94 ALA A N 1
ATOM 738 C CA . ALA A 1 94 ? 4.850 3.536 -2.182 1.00 89.19 94 ALA A CA 1
ATOM 739 C C . ALA A 1 94 ? 4.011 4.228 -1.097 1.00 89.19 94 ALA A C 1
ATOM 741 O O . ALA A 1 94 ? 4.119 5.443 -0.935 1.00 89.19 94 ALA A O 1
ATOM 742 N N . ILE A 1 95 ? 3.228 3.468 -0.324 1.00 89.25 95 ILE A N 1
ATOM 743 C CA . ILE A 1 95 ? 2.428 3.994 0.790 1.00 89.25 95 ILE A CA 1
ATOM 744 C C . ILE A 1 95 ? 3.337 4.570 1.879 1.00 89.25 95 ILE A C 1
ATOM 746 O O . ILE A 1 95 ? 3.108 5.690 2.328 1.00 89.25 95 ILE A O 1
ATOM 750 N N . GLY A 1 96 ? 4.429 3.883 2.227 1.00 84.06 96 GLY A N 1
ATOM 751 C CA . GLY A 1 96 ? 5.412 4.421 3.166 1.00 84.06 96 GLY A CA 1
ATOM 752 C C . GLY A 1 96 ? 6.087 5.705 2.666 1.00 84.06 96 GLY A C 1
ATOM 753 O O . GLY A 1 96 ? 6.369 6.603 3.456 1.00 84.06 96 GLY A O 1
ATOM 754 N N . ALA A 1 97 ? 6.339 5.835 1.359 1.00 84.62 97 ALA A N 1
ATOM 755 C CA . ALA A 1 97 ? 6.865 7.074 0.780 1.00 84.62 97 ALA A CA 1
ATOM 756 C C . ALA A 1 97 ? 5.838 8.222 0.805 1.00 84.62 97 ALA A C 1
ATOM 758 O O . ALA A 1 97 ? 6.211 9.372 1.048 1.00 84.62 97 ALA A O 1
ATOM 759 N N . LEU A 1 98 ? 4.555 7.923 0.581 1.00 87.31 98 LEU A N 1
ATOM 760 C CA . LEU A 1 98 ? 3.470 8.898 0.699 1.00 87.31 98 LEU A CA 1
ATOM 761 C C . LEU A 1 98 ? 3.285 9.374 2.136 1.00 87.31 98 LEU A C 1
ATOM 763 O O . LEU A 1 98 ? 3.198 10.575 2.348 1.00 87.31 98 LEU A O 1
ATOM 767 N N . GLU A 1 99 ? 3.291 8.467 3.111 1.00 85.25 99 GLU A N 1
ATOM 768 C CA . GLU A 1 99 ? 3.160 8.822 4.528 1.00 85.25 99 GLU A CA 1
ATOM 769 C C . GLU A 1 99 ? 4.284 9.768 4.978 1.00 85.25 99 GLU A C 1
ATOM 771 O O . GLU A 1 99 ? 4.015 10.786 5.608 1.00 85.25 99 GLU A O 1
ATOM 776 N N . ARG A 1 100 ? 5.532 9.513 4.559 1.00 80.50 100 ARG A N 1
ATOM 777 C CA . ARG A 1 100 ? 6.676 10.381 4.895 1.00 80.50 100 ARG A CA 1
ATOM 778 C C . ARG A 1 100 ? 6.674 11.733 4.183 1.00 80.50 100 ARG A C 1
ATOM 780 O O . ARG A 1 100 ? 7.097 12.728 4.762 1.00 80.50 100 ARG A O 1
ATOM 787 N N . SER A 1 101 ? 6.287 11.769 2.909 1.00 81.88 101 SER A N 1
ATOM 788 C CA . SER A 1 101 ? 6.379 12.980 2.072 1.00 81.88 101 SER A CA 1
ATOM 789 C C . SER A 1 101 ? 5.085 13.798 2.021 1.00 81.88 101 SER A C 1
ATOM 791 O O . SER A 1 101 ? 5.062 14.893 1.456 1.00 81.88 101 SER A O 1
ATOM 793 N N . GLY A 1 102 ? 3.984 13.234 2.511 1.00 75.44 102 GLY A N 1
ATOM 794 C CA . GLY A 1 102 ? 2.620 13.736 2.384 1.00 75.44 102 GLY A CA 1
ATOM 795 C C . GLY A 1 102 ? 1.998 13.571 0.991 1.00 75.44 102 GLY A C 1
ATOM 796 O O . GLY A 1 102 ? 0.786 13.417 0.902 1.00 75.44 102 GLY A O 1
ATOM 797 N N . HIS A 1 103 ? 2.773 13.626 -0.105 1.00 76.56 103 HIS A N 1
ATOM 798 C CA . HIS A 1 103 ? 2.185 13.760 -1.454 1.00 76.56 103 HIS A CA 1
ATOM 799 C C . HIS A 1 103 ? 2.995 13.177 -2.624 1.00 76.56 103 HIS A C 1
ATOM 801 O O . HIS A 1 103 ? 2.480 13.136 -3.745 1.00 76.56 103 HIS A O 1
ATOM 807 N N . ARG A 1 104 ? 4.266 12.786 -2.448 1.00 83.81 104 ARG A N 1
ATOM 808 C CA . ARG A 1 104 ? 5.150 12.459 -3.584 1.00 83.81 104 ARG A CA 1
ATOM 809 C C . ARG A 1 104 ? 5.825 11.104 -3.440 1.00 83.81 104 ARG A C 1
ATOM 811 O O . ARG A 1 104 ? 6.515 10.824 -2.470 1.00 83.81 104 ARG A O 1
ATOM 818 N N . ILE A 1 105 ? 5.709 10.297 -4.490 1.00 86.75 105 ILE A N 1
ATOM 819 C CA . ILE A 1 105 ? 6.423 9.028 -4.602 1.00 86.75 105 ILE A CA 1
ATOM 820 C C . ILE A 1 105 ? 7.634 9.226 -5.514 1.00 86.75 105 ILE A C 1
ATOM 822 O O . ILE A 1 105 ? 7.484 9.470 -6.714 1.00 86.75 105 ILE A O 1
ATOM 826 N N . ALA A 1 106 ? 8.835 9.094 -4.953 1.00 87.06 106 ALA A N 1
ATOM 827 C CA . ALA A 1 106 ? 10.076 9.053 -5.716 1.00 87.06 106 ALA A CA 1
ATOM 828 C C . ALA A 1 106 ? 10.267 7.651 -6.322 1.00 87.06 106 ALA A C 1
ATOM 830 O O . ALA A 1 106 ? 10.940 6.785 -5.771 1.00 87.06 106 ALA A O 1
ATOM 831 N N . TRP A 1 107 ? 9.623 7.401 -7.466 1.00 88.25 107 TRP A N 1
ATOM 832 C CA . TRP A 1 107 ? 9.625 6.087 -8.126 1.00 88.25 107 TRP A CA 1
ATOM 833 C C . TRP A 1 107 ? 11.025 5.563 -8.467 1.00 88.25 107 TRP A C 1
ATOM 835 O O . TRP A 1 107 ? 11.245 4.353 -8.439 1.00 88.25 107 TRP A O 1
ATOM 845 N N . SER A 1 108 ? 11.965 6.464 -8.760 1.00 85.38 108 SER A N 1
ATOM 846 C CA . SER A 1 108 ? 13.367 6.125 -9.018 1.00 85.38 108 SER A CA 1
ATOM 847 C C . SER A 1 108 ? 14.048 5.482 -7.806 1.00 85.38 108 SER A C 1
ATOM 849 O O . SER A 1 108 ? 14.837 4.560 -7.985 1.00 85.38 108 SER A O 1
ATOM 851 N N . ASP A 1 109 ? 13.680 5.892 -6.590 1.00 82.00 109 ASP A N 1
ATOM 852 C CA . ASP A 1 109 ? 14.243 5.359 -5.342 1.00 82.00 109 ASP A CA 1
ATOM 853 C C . ASP A 1 109 ? 13.587 4.025 -4.954 1.00 82.00 109 ASP A C 1
ATOM 855 O O . ASP A 1 109 ? 14.198 3.161 -4.325 1.00 82.00 109 ASP A O 1
ATOM 859 N N . ILE A 1 110 ? 12.330 3.825 -5.365 1.00 81.25 110 ILE A N 1
ATOM 860 C CA . ILE A 1 110 ? 11.579 2.587 -5.124 1.00 81.25 110 ILE A CA 1
ATOM 861 C C . ILE A 1 110 ? 12.030 1.462 -6.055 1.00 81.25 110 ILE A C 1
ATOM 863 O O . ILE A 1 110 ? 12.063 0.304 -5.638 1.00 81.25 110 ILE A O 1
ATOM 867 N N . ALA A 1 111 ? 12.383 1.773 -7.304 1.00 80.62 111 ALA A N 1
ATOM 868 C CA . ALA A 1 111 ? 12.757 0.781 -8.310 1.00 80.62 111 ALA A CA 1
ATOM 869 C C . ALA A 1 111 ? 13.823 -0.237 -7.852 1.00 80.62 111 ALA A C 1
ATOM 871 O O . ALA A 1 111 ? 13.560 -1.439 -7.972 1.00 80.62 111 ALA A O 1
ATOM 872 N N . PRO A 1 112 ? 14.976 0.172 -7.280 1.00 77.50 112 PRO A N 1
ATOM 873 C CA . PRO A 1 112 ? 15.971 -0.786 -6.799 1.00 77.50 112 PRO A CA 1
ATOM 874 C C . PRO A 1 112 ? 15.482 -1.601 -5.591 1.00 77.50 112 PRO A C 1
ATOM 876 O O . PRO A 1 112 ? 15.840 -2.768 -5.460 1.00 77.50 112 PRO A O 1
ATOM 879 N N . ARG A 1 113 ? 14.629 -1.023 -4.736 1.00 75.75 113 ARG A N 1
ATOM 880 C CA . ARG A 1 113 ? 14.129 -1.654 -3.500 1.00 75.75 113 ARG A CA 1
ATOM 881 C C . ARG A 1 113 ? 13.007 -2.653 -3.755 1.00 75.75 113 ARG A C 1
ATOM 883 O O . ARG A 1 113 ? 12.851 -3.618 -3.017 1.00 75.75 113 ARG A O 1
ATOM 890 N N . CYS A 1 114 ? 12.205 -2.423 -4.791 1.00 75.12 114 CYS A N 1
ATOM 891 C CA . CYS A 1 114 ? 11.051 -3.256 -5.099 1.00 75.12 114 CYS A CA 1
ATOM 892 C C . CYS A 1 114 ? 11.447 -4.616 -5.695 1.00 75.12 114 CYS A C 1
ATOM 894 O O . CYS A 1 114 ? 10.677 -5.571 -5.608 1.00 75.12 114 CYS A O 1
ATOM 896 N N . GLY A 1 115 ? 12.618 -4.706 -6.337 1.00 77.69 115 GLY A N 1
ATOM 897 C CA . GLY A 1 115 ? 13.129 -5.944 -6.935 1.00 77.69 115 GLY A CA 1
ATOM 898 C C . GLY A 1 115 ? 12.342 -6.454 -8.152 1.00 77.69 115 GLY A C 1
ATOM 899 O O . GLY A 1 115 ? 12.678 -7.505 -8.697 1.00 77.69 115 GLY A O 1
ATOM 900 N N . LEU A 1 116 ? 11.318 -5.722 -8.606 1.00 82.94 116 LEU A N 1
ATOM 901 C CA . LEU A 1 116 ? 10.517 -6.094 -9.767 1.00 82.94 116 LEU A CA 1
ATOM 902 C C . LEU A 1 116 ? 11.324 -5.957 -11.056 1.00 82.94 116 LEU A C 1
ATOM 904 O O . LEU A 1 116 ? 11.933 -4.921 -11.339 1.00 82.94 116 LEU A O 1
ATOM 908 N N . ARG A 1 117 ? 11.271 -7.008 -11.873 1.00 85.62 117 ARG A N 1
ATOM 909 C CA . ARG A 1 117 ? 11.951 -7.085 -13.164 1.00 85.62 117 ARG A CA 1
ATOM 910 C C . ARG A 1 117 ? 10.948 -7.223 -14.302 1.00 85.62 117 ARG A C 1
ATOM 912 O O . ARG A 1 117 ? 9.865 -7.784 -14.161 1.00 85.62 117 ARG A O 1
ATOM 919 N N . THR A 1 118 ? 11.321 -6.681 -15.450 1.00 84.81 118 THR A N 1
ATOM 920 C CA . THR A 1 118 ? 10.647 -6.907 -16.727 1.00 84.81 118 THR A CA 1
ATOM 921 C C . THR A 1 118 ? 10.831 -8.361 -17.170 1.00 84.81 118 THR A C 1
ATOM 923 O O . THR A 1 118 ? 11.695 -9.074 -16.659 1.00 84.81 118 THR A O 1
ATOM 926 N N . LYS A 1 119 ? 10.074 -8.797 -18.184 1.00 82.56 119 LYS A N 1
ATOM 927 C CA . LYS A 1 119 ? 10.230 -10.137 -18.785 1.00 82.56 119 LYS A CA 1
ATOM 928 C C . LYS A 1 119 ? 11.640 -10.401 -19.335 1.00 82.56 119 LYS A C 1
ATOM 930 O O . LYS A 1 119 ? 12.031 -11.550 -19.463 1.00 82.56 119 LYS A O 1
ATOM 935 N N . LEU A 1 120 ? 12.384 -9.340 -19.645 1.00 82.44 120 LEU A N 1
ATOM 936 C CA . LEU A 1 120 ? 13.761 -9.388 -20.141 1.00 82.44 120 LEU A CA 1
ATOM 937 C C . LEU A 1 120 ? 14.800 -9.369 -19.002 1.00 82.44 120 LEU A C 1
ATOM 939 O O . LEU A 1 120 ? 15.992 -9.276 -19.259 1.00 82.44 120 LEU A O 1
ATOM 943 N N . GLY A 1 121 ? 14.369 -9.408 -17.737 1.00 83.38 121 GLY A N 1
ATOM 944 C CA . GLY A 1 121 ? 15.254 -9.455 -16.570 1.00 83.38 121 GLY A CA 1
ATOM 945 C C . GLY A 1 121 ? 15.782 -8.097 -16.090 1.00 83.38 121 GLY A C 1
ATOM 946 O O . GLY A 1 121 ? 16.412 -8.039 -15.033 1.00 83.38 121 GLY A O 1
ATOM 947 N N . HIS A 1 122 ? 15.502 -6.999 -16.798 1.00 85.88 122 HIS A N 1
ATOM 948 C CA . HIS A 1 122 ? 15.868 -5.642 -16.367 1.00 85.88 122 HIS A CA 1
ATOM 949 C C . HIS A 1 122 ? 14.962 -5.138 -15.244 1.00 85.88 122 HIS A C 1
ATOM 951 O O . HIS A 1 122 ? 13.775 -5.463 -15.243 1.00 85.88 122 HIS A O 1
ATOM 957 N N . LEU A 1 123 ? 15.486 -4.309 -14.337 1.00 84.88 123 LEU A N 1
ATOM 958 C CA . LEU A 1 123 ? 14.673 -3.622 -13.328 1.00 84.88 123 LEU A CA 1
ATOM 959 C C . LEU A 1 123 ? 13.555 -2.815 -13.997 1.00 84.88 123 LEU A C 1
ATOM 961 O O . LEU A 1 123 ? 13.756 -2.195 -15.043 1.00 84.88 123 LEU A O 1
ATOM 965 N N . MET A 1 124 ? 12.359 -2.849 -13.409 1.00 87.69 124 MET A N 1
ATOM 966 C CA . MET A 1 124 ? 11.239 -2.067 -13.923 1.00 87.69 124 MET A CA 1
ATOM 967 C C . MET A 1 124 ? 11.512 -0.572 -13.739 1.00 87.69 124 MET A C 1
ATOM 969 O O . MET A 1 124 ? 11.865 -0.121 -12.652 1.00 87.69 124 MET A O 1
ATOM 973 N N . GLY A 1 125 ? 11.324 0.194 -14.814 1.00 89.50 125 GLY A N 1
ATOM 974 C CA . GLY A 1 125 ? 11.459 1.646 -14.773 1.00 89.50 125 GLY A CA 1
ATOM 975 C C . GLY A 1 125 ? 10.312 2.333 -14.008 1.00 89.50 125 GLY A C 1
ATOM 976 O O . GLY A 1 125 ? 9.242 1.736 -13.835 1.00 89.50 125 GLY A O 1
ATOM 977 N N . PRO A 1 126 ? 10.494 3.607 -13.613 1.00 89.56 126 PRO A N 1
ATOM 978 C CA . PRO A 1 126 ? 9.531 4.387 -12.829 1.00 89.56 126 PRO A CA 1
ATOM 979 C C . PRO A 1 126 ? 8.080 4.347 -13.330 1.00 89.56 126 PRO A C 1
ATOM 981 O O . PRO A 1 126 ? 7.158 4.107 -12.552 1.00 89.56 126 PRO A O 1
ATOM 984 N N . GLU A 1 127 ? 7.858 4.518 -14.635 1.00 91.12 127 GLU A N 1
ATOM 985 C CA . GLU A 1 127 ? 6.504 4.540 -15.208 1.00 91.12 127 GLU A CA 1
ATOM 986 C C . GLU A 1 127 ? 5.795 3.184 -15.108 1.00 91.12 127 GLU A C 1
ATOM 988 O O . GLU A 1 127 ? 4.593 3.112 -14.840 1.00 91.12 127 GLU A O 1
ATOM 993 N N . ALA A 1 128 ? 6.541 2.088 -15.252 1.00 91.62 128 ALA A N 1
ATOM 994 C CA . ALA A 1 128 ? 5.980 0.751 -15.128 1.00 91.62 128 ALA A CA 1
ATOM 995 C C . ALA A 1 128 ? 5.575 0.452 -13.673 1.00 91.62 128 ALA A C 1
ATOM 997 O O . ALA A 1 128 ? 4.524 -0.145 -13.436 1.00 91.62 128 ALA A O 1
ATOM 998 N N . LEU A 1 129 ? 6.357 0.926 -12.696 1.00 92.25 129 LEU A N 1
ATOM 999 C CA . LEU A 1 129 ? 6.012 0.843 -11.273 1.00 92.25 129 LEU A CA 1
ATOM 1000 C C . LEU A 1 129 ? 4.771 1.676 -10.951 1.00 92.25 129 LEU A C 1
ATOM 1002 O O . LEU A 1 129 ? 3.834 1.170 -10.340 1.00 92.25 129 LEU A O 1
ATOM 1006 N N . LYS A 1 130 ? 4.703 2.914 -11.445 1.00 94.19 130 LYS A N 1
ATOM 1007 C CA . LYS A 1 130 ? 3.531 3.782 -11.282 1.00 94.19 130 LYS A CA 1
ATOM 1008 C C . LYS A 1 130 ? 2.260 3.129 -11.827 1.00 94.19 130 LYS A C 1
ATOM 1010 O O . LYS A 1 130 ? 1.212 3.193 -11.187 1.00 94.19 130 LYS A O 1
ATOM 1015 N N . MET A 1 131 ? 2.335 2.467 -12.981 1.00 94.62 131 MET A N 1
ATOM 1016 C CA . MET A 1 131 ? 1.201 1.731 -13.546 1.00 94.62 131 MET A CA 1
ATOM 1017 C C . MET A 1 131 ? 0.777 0.552 -12.659 1.00 94.62 131 MET A C 1
ATOM 1019 O O . MET A 1 131 ? -0.418 0.376 -12.416 1.00 94.62 131 MET A O 1
ATOM 1023 N N . ARG A 1 132 ? 1.734 -0.239 -12.158 1.00 94.25 132 ARG A N 1
ATOM 1024 C CA . ARG A 1 132 ? 1.453 -1.379 -11.270 1.00 94.25 132 ARG A CA 1
ATOM 1025 C C . ARG A 1 132 ? 0.857 -0.932 -9.937 1.00 94.25 132 ARG A C 1
ATOM 1027 O O . ARG A 1 132 ? -0.163 -1.477 -9.532 1.00 94.25 132 ARG A O 1
ATOM 1034 N N . TYR A 1 133 ? 1.395 0.125 -9.333 1.00 94.94 133 TYR A N 1
ATOM 1035 C CA . TYR A 1 133 ? 0.814 0.754 -8.146 1.00 94.94 133 TYR A CA 1
ATOM 1036 C C . TYR A 1 133 ? -0.628 1.214 -8.394 1.00 94.94 133 TYR A C 1
ATOM 1038 O O . TYR A 1 133 ? -1.530 0.893 -7.623 1.00 94.94 133 TYR A O 1
ATOM 1046 N N . ARG A 1 134 ? -0.878 1.911 -9.513 1.00 95.56 134 ARG A N 1
ATOM 1047 C CA . ARG A 1 134 ? -2.234 2.368 -9.850 1.00 95.56 134 ARG A CA 1
ATOM 1048 C C . ARG A 1 134 ? -3.212 1.213 -10.025 1.00 95.56 134 ARG A C 1
ATOM 1050 O O . ARG A 1 134 ? -4.368 1.339 -9.629 1.00 95.56 134 ARG A O 1
ATOM 1057 N N . ARG A 1 135 ? -2.754 0.104 -10.612 1.00 95.31 135 ARG A N 1
ATOM 1058 C CA . ARG A 1 135 ? -3.532 -1.132 -10.714 1.00 95.31 135 ARG A CA 1
ATOM 1059 C C . ARG A 1 135 ? -3.814 -1.719 -9.330 1.00 95.31 135 ARG A C 1
ATOM 1061 O O . ARG A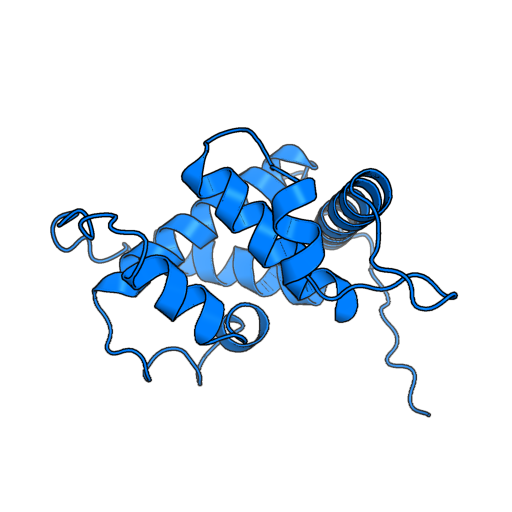 1 135 ? -4.974 -1.972 -9.060 1.00 95.31 135 ARG A O 1
ATOM 1068 N N . ALA A 1 136 ? -2.820 -1.847 -8.454 1.00 93.75 136 ALA A N 1
ATOM 1069 C CA . ALA A 1 136 ? -3.008 -2.402 -7.111 1.00 93.75 136 ALA A CA 1
ATOM 1070 C C . ALA A 1 136 ? -4.082 -1.649 -6.301 1.00 93.75 136 ALA A C 1
ATOM 1072 O O . ALA A 1 136 ? -5.011 -2.263 -5.786 1.00 93.75 136 ALA A O 1
ATOM 1073 N N . ILE A 1 137 ? -4.016 -0.312 -6.259 1.00 95.44 137 ILE A N 1
ATOM 1074 C CA . ILE A 1 137 ? -5.036 0.507 -5.576 1.00 95.44 137 ILE A CA 1
ATOM 1075 C C . ILE A 1 137 ? -6.409 0.360 -6.245 1.00 95.44 137 ILE A C 1
ATOM 1077 O O . ILE A 1 137 ? -7.434 0.309 -5.566 1.00 95.44 137 ILE A O 1
ATOM 1081 N N . LYS A 1 138 ? -6.450 0.284 -7.582 1.00 94.75 138 LYS A N 1
ATOM 1082 C CA . LYS A 1 138 ? -7.699 0.064 -8.319 1.00 94.75 138 LYS A CA 1
ATOM 1083 C C . LYS A 1 138 ? -8.307 -1.303 -8.003 1.00 94.75 138 LYS A C 1
ATOM 1085 O O . LYS A 1 138 ? -9.516 -1.371 -7.827 1.00 94.75 138 LYS A O 1
ATOM 1090 N N . ASP A 1 139 ? -7.499 -2.355 -7.931 1.00 93.31 139 ASP A N 1
ATOM 1091 C CA . ASP A 1 139 ? -7.952 -3.717 -7.643 1.00 93.31 139 ASP A CA 1
ATOM 1092 C C . ASP A 1 139 ? -8.571 -3.786 -6.235 1.00 93.31 139 ASP A C 1
ATOM 1094 O O . ASP A 1 139 ? -9.661 -4.335 -6.076 1.00 93.31 139 ASP A O 1
ATOM 1098 N N . ILE A 1 140 ? -7.962 -3.111 -5.250 1.00 93.25 140 ILE A N 1
ATOM 1099 C CA . ILE A 1 140 ? -8.553 -2.919 -3.916 1.00 93.25 140 ILE A CA 1
ATOM 1100 C C . ILE A 1 140 ? -9.888 -2.173 -4.011 1.00 93.25 140 ILE A C 1
ATOM 1102 O O . ILE A 1 140 ? -10.902 -2.659 -3.518 1.00 93.25 140 ILE A O 1
ATOM 1106 N N . ALA A 1 141 ? -9.919 -1.006 -4.661 1.00 94.38 141 ALA A N 1
ATOM 1107 C CA . ALA A 1 141 ? -11.138 -0.202 -4.761 1.00 94.38 141 ALA A CA 1
ATOM 1108 C C . ALA A 1 141 ? -12.288 -0.977 -5.427 1.00 94.38 141 ALA A C 1
ATOM 1110 O O . ALA A 1 141 ? -13.435 -0.878 -5.001 1.00 94.38 141 ALA A O 1
ATOM 1111 N N . VAL A 1 142 ? -11.993 -1.770 -6.461 1.00 93.12 142 VAL A N 1
ATOM 1112 C CA . VAL A 1 142 ? -12.974 -2.636 -7.127 1.00 93.12 142 VAL A CA 1
ATOM 1113 C C . VAL A 1 142 ? -13.488 -3.710 -6.169 1.00 93.12 142 VAL A C 1
ATOM 1115 O O . VAL A 1 142 ? -14.704 -3.852 -6.052 1.00 93.12 142 VAL A O 1
ATOM 1118 N N . ALA A 1 143 ? -12.596 -4.399 -5.450 1.00 91.50 143 ALA A N 1
ATOM 1119 C CA . ALA A 1 143 ? -12.972 -5.417 -4.470 1.00 91.50 143 ALA A CA 1
ATOM 1120 C C . ALA A 1 143 ? -13.884 -4.857 -3.370 1.00 91.50 143 ALA A C 1
ATOM 1122 O O . ALA A 1 143 ? -14.948 -5.415 -3.103 1.00 91.50 143 ALA A O 1
ATOM 1123 N N . LEU A 1 144 ? -13.525 -3.705 -2.798 1.00 91.12 144 LEU A N 1
ATOM 1124 C CA . LEU A 1 144 ? -14.305 -3.060 -1.738 1.00 91.12 144 LEU A CA 1
ATOM 1125 C C . LEU A 1 144 ? -15.667 -2.538 -2.214 1.00 91.12 144 LEU A C 1
ATOM 1127 O O . LEU A 1 144 ? -16.606 -2.455 -1.427 1.00 91.12 144 LEU A O 1
ATOM 1131 N N . ASN A 1 145 ? -15.796 -2.203 -3.498 1.00 92.50 145 ASN A N 1
ATOM 1132 C CA . ASN A 1 145 ? -17.062 -1.775 -4.098 1.00 92.50 145 ASN A CA 1
ATOM 1133 C C . ASN A 1 145 ? -17.945 -2.954 -4.559 1.00 92.50 145 ASN A C 1
ATOM 1135 O O . ASN A 1 145 ? -18.930 -2.736 -5.264 1.00 92.50 145 ASN A O 1
ATOM 1139 N N . GLY A 1 146 ? -17.610 -4.196 -4.189 1.00 83.12 146 GLY A N 1
ATOM 1140 C CA . GLY A 1 146 ? -18.382 -5.395 -4.540 1.00 83.12 146 GLY A CA 1
ATOM 1141 C C . GLY A 1 146 ? -18.036 -5.998 -5.905 1.00 83.12 146 GLY A C 1
ATOM 1142 O O . GLY A 1 146 ? -18.698 -6.932 -6.358 1.00 83.12 146 GLY A O 1
ATOM 1143 N N . GLY A 1 147 ? -16.992 -5.501 -6.573 1.00 69.31 147 GLY A N 1
ATOM 1144 C CA . GLY A 1 147 ? -16.431 -6.136 -7.757 1.00 69.31 147 GLY A CA 1
ATOM 1145 C C . GLY A 1 147 ? -15.538 -7.299 -7.345 1.00 69.31 147 GLY A C 1
ATOM 1146 O O . GLY A 1 147 ? -14.404 -7.086 -6.939 1.00 69.31 147 GLY A O 1
ATOM 1147 N N . ASN A 1 148 ? -16.033 -8.533 -7.446 1.00 48.16 148 ASN A N 1
ATOM 1148 C CA . ASN A 1 148 ? -15.256 -9.741 -7.157 1.00 48.16 148 ASN A CA 1
ATOM 1149 C C . ASN A 1 148 ? -13.898 -9.743 -7.890 1.00 48.16 148 ASN A C 1
ATOM 1151 O O . ASN A 1 148 ? -13.825 -10.065 -9.077 1.00 48.16 148 ASN A O 1
ATOM 1155 N N . ALA A 1 149 ? -12.807 -9.457 -7.174 1.00 45.09 149 ALA A N 1
ATOM 1156 C CA . ALA A 1 149 ? -11.459 -9.782 -7.618 1.00 45.09 149 ALA A CA 1
ATOM 1157 C C . ALA A 1 149 ? -11.257 -11.293 -7.429 1.00 45.09 149 ALA A C 1
ATOM 1159 O O . ALA A 1 149 ? -10.730 -11.753 -6.419 1.00 45.09 149 ALA A O 1
ATOM 1160 N N . GLN A 1 150 ? -11.734 -12.084 -8.391 1.00 41.03 150 GLN A N 1
ATOM 1161 C CA . GLN A 1 150 ? -11.393 -13.500 -8.495 1.00 41.03 150 GLN A CA 1
ATOM 1162 C C . GLN A 1 150 ? -9.893 -13.632 -8.801 1.00 41.03 150 GLN A C 1
ATOM 1164 O O . GLN A 1 150 ? -9.481 -13.737 -9.953 1.00 41.03 150 GLN A O 1
ATOM 1169 N N . LEU A 1 151 ? -9.057 -13.636 -7.764 1.00 41.03 151 LEU A N 1
ATOM 1170 C CA . LEU A 1 151 ? -7.744 -14.267 -7.824 1.00 41.03 151 LEU A CA 1
ATOM 1171 C C . LEU A 1 151 ? -7.955 -15.750 -7.524 1.00 41.03 151 LEU A C 1
ATOM 1173 O O . LEU A 1 151 ? -7.867 -16.203 -6.385 1.00 41.03 151 LEU A O 1
ATOM 1177 N N . SER A 1 152 ? -8.285 -16.510 -8.568 1.00 31.67 152 SER A N 1
ATOM 1178 C CA . SER A 1 152 ? -8.135 -17.962 -8.546 1.00 31.67 152 SER A CA 1
ATOM 1179 C C . SER A 1 152 ? -6.685 -18.303 -8.175 1.00 31.67 152 SER A C 1
ATOM 1181 O O . SER A 1 152 ? -5.769 -17.787 -8.823 1.00 31.67 152 SER A O 1
ATOM 1183 N N . PRO A 1 153 ? -6.428 -19.175 -7.186 1.00 41.44 153 PRO A N 1
ATOM 1184 C CA . PRO A 1 153 ? -5.100 -19.729 -7.009 1.00 41.44 153 PRO A CA 1
ATOM 1185 C C . PRO A 1 153 ? -4.835 -20.669 -8.186 1.00 41.44 153 PRO A C 1
ATOM 1187 O O . PRO A 1 153 ? -5.453 -21.728 -8.304 1.00 41.44 153 PRO A O 1
ATOM 1190 N N . SER A 1 154 ? -3.920 -20.285 -9.075 1.00 37.59 154 SER A N 1
ATOM 1191 C CA . SER A 1 154 ? -3.302 -21.229 -10.000 1.00 37.59 154 SER A CA 1
ATOM 1192 C C . SER A 1 154 ? -2.502 -22.233 -9.169 1.00 37.59 154 SER A C 1
ATOM 1194 O O . SER A 1 154 ? -1.381 -21.948 -8.751 1.00 37.59 154 SER A O 1
ATOM 1196 N N . ARG A 1 155 ? -3.111 -23.388 -8.887 1.00 35.72 155 ARG A N 1
ATOM 1197 C CA . ARG A 1 155 ? -2.392 -24.612 -8.536 1.00 35.72 155 ARG A CA 1
ATOM 1198 C C . ARG A 1 155 ? -1.731 -25.132 -9.812 1.00 35.72 155 ARG A C 1
ATOM 1200 O O . ARG A 1 155 ? -2.434 -25.439 -10.773 1.00 35.72 155 ARG A O 1
ATOM 1207 N N . GLY A 1 156 ? -0.408 -25.198 -9.793 1.00 36.25 156 GLY A N 1
ATOM 1208 C CA . GLY A 1 156 ? 0.456 -25.885 -10.746 1.00 36.25 156 GLY A CA 1
ATOM 1209 C C . GLY A 1 156 ? 1.660 -26.405 -9.988 1.00 36.25 156 GLY A C 1
ATO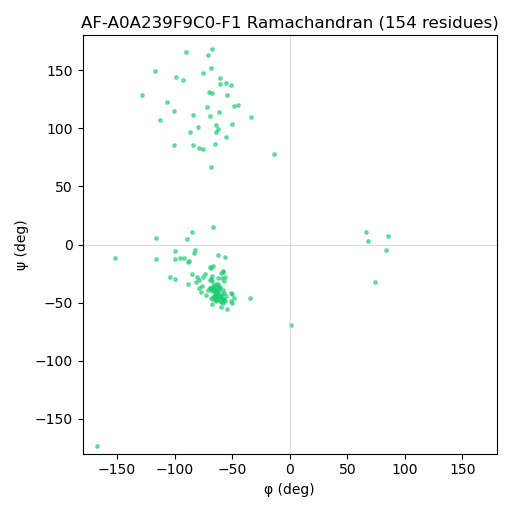M 1210 O O . GLY A 1 156 ? 2.127 -25.652 -9.102 1.00 36.25 156 GLY A O 1
#

Radius of gyration: 16.0 Å; Cα contacts (8 Å, |Δi|>4): 135; chains: 1; bounding box: 39×40×44 Å